Protein AF-A0A815RAM0-F1 (afdb_monomer_lite)

Radius of gyration: 23.53 Å; chains: 1; bounding box: 47×31×74 Å

Organism: NCBI:txid392033

Foldseek 3Di:
DDPPPPDCVVVVVVLVVCCVVCCPPLHPLLDLCVLVVVLVVVCVPPNVCVSQPPPNRSSVCSVVVNVVVVVVVVVVVVVVVVVVVVVVVVVVVVVVVVVVVVVD

Structure (mmCIF, N/CA/C/O backbone):
data_AF-A0A815RAM0-F1
#
_entry.id   AF-A0A815RAM0-F1
#
loop_
_atom_site.group_PDB
_atom_site.id
_atom_site.type_symbol
_atom_site.label_atom_id
_atom_site.label_alt_id
_atom_site.label_comp_id
_atom_site.label_asym_id
_atom_site.label_entity_id
_atom_site.label_seq_id
_atom_site.pdbx_PDB_ins_code
_atom_site.Cartn_x
_atom_site.Cartn_y
_atom_site.Cartn_z
_atom_site.occupancy
_atom_site.B_iso_or_equiv
_atom_site.auth_seq_id
_atom_site.auth_comp_id
_atom_site.auth_asym_id
_atom_site.auth_atom_id
_atom_site.pdbx_PDB_model_num
ATOM 1 N N . MET A 1 1 ? 22.405 -15.555 -10.185 1.00 40.19 1 MET A N 1
ATOM 2 C CA . MET A 1 1 ? 21.920 -15.546 -8.786 1.00 40.19 1 MET A CA 1
ATOM 3 C C . MET A 1 1 ? 21.879 -14.101 -8.309 1.00 40.19 1 MET A C 1
ATOM 5 O O . MET A 1 1 ? 22.908 -13.554 -7.952 1.00 40.19 1 MET A O 1
ATOM 9 N N . MET A 1 2 ? 20.722 -13.446 -8.425 1.00 38.09 2 MET A N 1
ATOM 10 C CA . MET A 1 2 ? 20.535 -12.031 -8.079 1.00 38.09 2 MET A CA 1
ATOM 11 C C . MET A 1 2 ? 20.135 -11.948 -6.601 1.00 38.09 2 MET A C 1
ATOM 13 O O . MET A 1 2 ? 19.017 -12.332 -6.256 1.00 38.09 2 MET A O 1
ATOM 17 N N . SER A 1 3 ? 21.029 -11.495 -5.719 1.00 52.66 3 SER A N 1
ATOM 18 C CA . SER A 1 3 ? 20.679 -11.254 -4.317 1.00 52.66 3 SER A CA 1
ATOM 19 C C . SER A 1 3 ? 19.748 -10.043 -4.247 1.00 52.66 3 SER A C 1
ATOM 21 O O . SER A 1 3 ? 20.193 -8.896 -4.262 1.00 52.66 3 SER A O 1
ATOM 23 N N . LYS A 1 4 ? 18.437 -10.287 -4.203 1.00 55.09 4 LYS A N 1
ATOM 24 C CA . LYS A 1 4 ? 17.452 -9.269 -3.834 1.00 55.09 4 LYS A CA 1
ATOM 25 C C . LYS A 1 4 ? 17.644 -8.947 -2.353 1.00 55.09 4 LYS A C 1
ATOM 27 O O . LYS A 1 4 ? 16.960 -9.498 -1.500 1.00 55.09 4 LYS A O 1
ATOM 32 N N . VAL A 1 5 ? 18.609 -8.085 -2.048 1.00 58.62 5 VAL A N 1
ATOM 33 C CA . VAL A 1 5 ? 18.650 -7.405 -0.757 1.00 58.62 5 VAL A CA 1
ATOM 34 C C . VAL A 1 5 ? 17.575 -6.334 -0.836 1.00 58.62 5 VAL A C 1
ATOM 36 O O . VAL A 1 5 ? 17.738 -5.287 -1.462 1.00 58.62 5 VAL A O 1
ATOM 39 N N . THR A 1 6 ? 16.414 -6.666 -0.290 1.00 57.50 6 THR A N 1
ATOM 40 C CA . THR A 1 6 ? 15.302 -5.746 -0.093 1.00 57.50 6 THR A CA 1
ATOM 41 C C . THR A 1 6 ? 15.771 -4.688 0.897 1.00 57.50 6 THR A C 1
ATOM 43 O O . THR A 1 6 ? 15.747 -4.890 2.108 1.00 57.50 6 THR A O 1
ATOM 46 N N . ASN A 1 7 ? 16.266 -3.563 0.391 1.00 66.88 7 ASN A N 1
ATOM 47 C CA . ASN A 1 7 ? 16.565 -2.426 1.243 1.00 66.88 7 ASN A CA 1
ATOM 48 C C . ASN A 1 7 ? 15.223 -1.848 1.700 1.00 66.88 7 ASN A C 1
ATOM 50 O O . ASN A 1 7 ? 14.477 -1.298 0.894 1.00 66.88 7 ASN A O 1
ATOM 54 N N . SER A 1 8 ? 14.900 -1.985 2.986 1.00 69.62 8 SER A N 1
ATOM 55 C CA . SER A 1 8 ? 13.707 -1.368 3.591 1.00 69.62 8 SER A CA 1
ATOM 56 C C . SER A 1 8 ? 13.808 0.161 3.653 1.00 69.62 8 SER A C 1
ATOM 58 O O . SER A 1 8 ? 12.818 0.842 3.894 1.00 69.62 8 SER A O 1
ATOM 60 N N . PHE A 1 9 ? 15.000 0.712 3.415 1.00 80.25 9 PHE A N 1
ATOM 61 C CA . PHE A 1 9 ? 15.280 2.143 3.461 1.00 80.25 9 PHE A CA 1
ATOM 62 C C . PHE A 1 9 ? 14.359 3.004 2.570 1.00 80.25 9 PHE A C 1
ATOM 64 O O . PHE A 1 9 ? 13.752 3.926 3.106 1.00 80.25 9 PHE A O 1
ATOM 71 N N . PRO A 1 10 ? 14.166 2.721 1.262 1.00 84.19 10 PRO A N 1
ATOM 72 C CA . PRO A 1 10 ? 13.249 3.484 0.408 1.00 84.19 10 PRO A CA 1
ATOM 73 C C . PRO A 1 10 ? 11.772 3.408 0.816 1.00 84.19 10 PRO A C 1
ATOM 75 O O . PRO A 1 10 ? 10.999 4.276 0.425 1.00 84.19 10 PRO A O 1
ATOM 78 N N . PHE A 1 11 ? 11.352 2.414 1.602 1.00 82.50 11 PHE A N 1
ATOM 79 C CA . PHE A 1 11 ? 9.943 2.267 1.972 1.00 82.50 11 PHE A CA 1
ATOM 80 C C . PHE A 1 11 ? 9.452 3.421 2.860 1.00 82.50 11 PHE A C 1
ATOM 82 O O . PHE A 1 11 ? 8.390 3.989 2.615 1.00 82.50 11 PHE A O 1
ATOM 89 N N . ALA A 1 12 ? 10.248 3.806 3.861 1.00 84.44 12 ALA A N 1
ATOM 90 C CA . ALA A 1 12 ? 9.895 4.852 4.818 1.00 84.44 12 ALA A CA 1
ATOM 91 C C . ALA A 1 12 ? 9.625 6.236 4.181 1.00 84.44 12 ALA A C 1
ATOM 93 O O . ALA A 1 12 ? 8.557 6.793 4.447 1.00 84.44 12 ALA A O 1
ATOM 94 N N . PRO A 1 13 ? 10.502 6.801 3.323 1.00 88.44 13 PRO A N 1
ATOM 95 C CA . PRO A 1 13 ? 10.236 8.090 2.691 1.00 88.44 13 PRO A CA 1
ATOM 96 C C . PRO A 1 13 ? 9.046 8.035 1.729 1.00 88.44 13 PRO A C 1
ATOM 98 O O . PRO A 1 13 ? 8.283 8.991 1.683 1.00 88.44 13 PRO A O 1
ATOM 101 N N . ILE A 1 14 ? 8.820 6.917 1.025 1.00 87.19 14 ILE A N 1
ATOM 102 C CA . ILE A 1 14 ? 7.651 6.758 0.143 1.00 87.19 14 ILE A CA 1
ATOM 103 C C . ILE A 1 14 ? 6.354 6.848 0.952 1.00 87.19 14 ILE A C 1
ATOM 105 O O . ILE A 1 14 ? 5.462 7.627 0.618 1.00 87.19 14 ILE A O 1
ATOM 109 N N . VAL A 1 15 ? 6.261 6.090 2.048 1.00 85.75 15 VAL A N 1
ATOM 110 C CA . VAL A 1 15 ? 5.084 6.120 2.926 1.00 85.75 15 VAL A CA 1
ATOM 111 C C . VAL A 1 15 ? 4.902 7.506 3.547 1.00 85.75 15 VAL A C 1
ATOM 113 O O . VAL A 1 15 ? 3.775 8.000 3.612 1.00 85.75 15 VAL A O 1
ATOM 116 N N . MET A 1 16 ? 5.992 8.163 3.954 1.00 85.88 16 MET A N 1
ATOM 117 C CA . MET A 1 16 ? 5.952 9.512 4.518 1.00 85.88 16 MET A CA 1
ATOM 118 C C . MET A 1 16 ? 5.447 10.541 3.501 1.00 85.88 16 MET A C 1
ATOM 120 O O . MET A 1 16 ? 4.563 11.324 3.828 1.00 85.88 16 MET A O 1
ATOM 124 N N . SER A 1 17 ? 5.934 10.514 2.260 1.00 86.25 17 SER A N 1
ATOM 125 C CA . SER A 1 17 ? 5.493 11.432 1.204 1.00 86.25 17 SER A CA 1
ATOM 126 C C . SER A 1 17 ? 4.014 11.261 0.862 1.00 86.25 17 SER A C 1
ATOM 128 O O . SER A 1 17 ? 3.296 12.254 0.758 1.00 86.25 17 SER A O 1
ATOM 130 N N . ILE A 1 18 ? 3.535 10.017 0.745 1.00 84.06 18 ILE A N 1
ATOM 131 C CA . ILE A 1 18 ? 2.109 9.729 0.511 1.00 84.06 18 ILE A CA 1
ATOM 132 C C . ILE A 1 18 ? 1.272 10.251 1.683 1.00 84.06 18 ILE A C 1
ATOM 134 O O . ILE A 1 18 ? 0.238 10.886 1.484 1.00 84.06 18 ILE A O 1
ATOM 138 N N . THR A 1 19 ? 1.748 10.030 2.909 1.00 84.00 19 THR A N 1
ATOM 139 C CA . THR A 1 19 ? 1.056 10.472 4.121 1.00 84.00 19 THR A CA 1
ATOM 140 C C . THR A 1 19 ? 0.960 11.986 4.201 1.00 84.00 19 THR A C 1
ATOM 142 O O . THR A 1 19 ? -0.127 12.519 4.392 1.00 84.00 19 THR A O 1
ATOM 145 N N . SER A 1 20 ? 2.060 12.699 3.978 1.00 83.06 20 SER A N 1
ATOM 146 C CA . SER A 1 20 ? 2.077 14.160 4.025 1.00 83.06 20 SER A CA 1
ATOM 147 C C . SER A 1 20 ? 1.216 14.804 2.935 1.00 83.06 20 SER A C 1
ATOM 149 O O . SER A 1 20 ? 0.651 15.868 3.166 1.00 83.06 20 SER A O 1
ATOM 151 N N . ALA A 1 21 ? 1.080 14.166 1.768 1.00 83.00 21 ALA A N 1
ATOM 152 C CA . ALA A 1 21 ? 0.275 14.691 0.666 1.00 83.00 21 ALA A CA 1
ATOM 153 C C . ALA A 1 21 ? -1.234 14.434 0.835 1.00 83.00 21 ALA A C 1
ATOM 155 O O . ALA A 1 21 ? -2.047 15.275 0.458 1.00 83.00 21 ALA A O 1
ATOM 156 N N . PHE A 1 22 ? -1.620 13.284 1.399 1.00 79.12 22 PHE A N 1
ATOM 157 C CA . PHE A 1 22 ? -3.017 12.828 1.407 1.00 79.12 22 PHE A CA 1
ATOM 158 C C . PHE A 1 22 ? -3.647 12.696 2.803 1.00 79.12 22 PHE A C 1
ATOM 160 O O . PHE A 1 22 ? -4.818 12.326 2.899 1.00 79.12 22 PHE A O 1
ATOM 167 N N . SER A 1 23 ? -2.926 13.038 3.878 1.00 75.62 23 SER A N 1
ATOM 168 C CA . SER A 1 23 ? -3.382 12.861 5.268 1.00 75.62 23 SER A CA 1
ATOM 169 C C . SER A 1 23 ? -4.750 13.476 5.569 1.00 75.62 23 SER A C 1
ATOM 171 O O . SER A 1 23 ? -5.562 12.842 6.232 1.00 75.62 23 SER A O 1
ATOM 173 N N . ILE A 1 24 ? -5.022 14.685 5.070 1.00 74.56 24 ILE A N 1
ATOM 174 C CA . ILE A 1 24 ? -6.249 15.439 5.388 1.00 74.56 24 ILE A CA 1
ATOM 175 C C . ILE A 1 24 ? -7.492 14.981 4.616 1.00 74.56 24 ILE A C 1
ATOM 177 O O . ILE A 1 24 ? -8.597 15.346 4.995 1.00 74.56 24 ILE A O 1
ATOM 181 N N . ASN A 1 25 ? -7.332 14.211 3.536 1.00 71.25 25 ASN A N 1
ATOM 182 C CA . ASN A 1 25 ? -8.445 13.908 2.632 1.00 71.25 25 ASN A CA 1
ATOM 183 C C . ASN A 1 25 ? -9.172 12.611 2.986 1.00 71.25 25 ASN A C 1
ATOM 185 O O . ASN A 1 25 ? -10.392 12.550 2.898 1.00 71.25 25 ASN A O 1
ATOM 189 N N . ALA A 1 26 ? -8.434 11.565 3.352 1.00 63.25 26 ALA A N 1
ATOM 190 C CA . ALA A 1 26 ? -9.031 10.253 3.606 1.00 63.25 26 ALA A CA 1
ATOM 191 C C . ALA A 1 26 ? -8.429 9.533 4.815 1.00 63.25 26 ALA A C 1
ATOM 193 O O . ALA A 1 26 ? -8.841 8.409 5.112 1.00 63.25 26 ALA A O 1
ATOM 194 N N . GLU A 1 27 ? -7.464 10.171 5.491 1.00 62.22 27 GLU A N 1
ATOM 195 C CA . GLU A 1 27 ? -6.495 9.519 6.369 1.00 62.22 27 GLU A CA 1
ATOM 196 C C . GLU A 1 27 ? -5.740 8.399 5.618 1.00 62.22 27 GLU A C 1
ATOM 198 O O . GLU A 1 27 ? -6.194 7.832 4.626 1.00 62.22 27 GLU A O 1
ATOM 203 N N . VAL A 1 28 ? -4.511 8.081 6.015 1.00 62.75 28 VAL A N 1
ATOM 204 C CA . VAL A 1 28 ? -3.676 7.127 5.261 1.00 62.75 28 VAL A CA 1
ATOM 205 C C . VAL A 1 28 ? -4.153 5.688 5.480 1.00 62.75 28 VAL A C 1
ATOM 207 O O . VAL A 1 28 ? -3.619 4.925 6.294 1.00 62.75 28 VAL A O 1
ATOM 210 N N . ALA A 1 29 ? -5.180 5.305 4.728 1.00 63.12 29 ALA A N 1
ATOM 211 C CA . ALA A 1 29 ? -5.781 3.981 4.695 1.00 63.12 29 ALA A CA 1
ATOM 212 C C . ALA A 1 29 ? -5.032 3.062 3.716 1.00 63.12 29 ALA A C 1
ATOM 214 O O . ALA A 1 29 ? -5.604 2.491 2.792 1.00 63.12 29 ALA A O 1
ATOM 215 N N . ILE A 1 30 ? -3.717 2.924 3.912 1.00 67.00 30 ILE A N 1
ATOM 216 C CA . ILE A 1 30 ? -2.878 2.016 3.107 1.00 67.00 30 ILE A CA 1
ATOM 217 C C . ILE A 1 30 ? -3.172 0.547 3.449 1.00 67.00 30 ILE A C 1
ATOM 219 O O . ILE A 1 30 ? -2.975 -0.337 2.622 1.00 67.00 30 ILE A O 1
ATOM 223 N N . ASN A 1 31 ? -3.635 0.270 4.670 1.00 72.12 31 ASN A N 1
ATOM 224 C CA . ASN A 1 31 ? -3.834 -1.089 5.154 1.00 72.12 31 ASN A CA 1
ATOM 225 C C . ASN A 1 31 ? -5.153 -1.219 5.925 1.00 72.12 31 ASN A C 1
ATOM 227 O O . ASN A 1 31 ? -5.358 -0.555 6.945 1.00 72.12 31 ASN A O 1
ATOM 231 N N . SER A 1 32 ? -6.007 -2.137 5.476 1.00 59.38 32 SER A N 1
ATOM 232 C CA . SER A 1 32 ? -7.262 -2.488 6.143 1.00 59.38 32 SER A CA 1
ATOM 233 C C . SER A 1 32 ? -7.028 -2.999 7.578 1.00 59.38 32 SER A C 1
ATOM 235 O O . SER A 1 32 ? -7.703 -2.555 8.506 1.00 59.38 32 SER A O 1
ATOM 237 N N . ALA A 1 33 ? -5.992 -3.819 7.811 1.00 66.31 33 ALA A N 1
ATOM 238 C CA . ALA A 1 33 ? -5.683 -4.375 9.135 1.00 66.31 33 ALA A CA 1
ATOM 239 C C . ALA A 1 33 ? -5.201 -3.316 10.144 1.00 66.31 33 ALA A C 1
ATOM 241 O O . ALA A 1 33 ? -5.501 -3.421 11.334 1.00 66.31 33 ALA A O 1
ATOM 242 N N . ARG A 1 34 ? -4.516 -2.259 9.672 1.00 73.44 34 ARG A N 1
ATOM 243 C CA . ARG A 1 34 ? -4.064 -1.132 10.515 1.00 73.44 34 ARG A CA 1
ATOM 244 C C . ARG A 1 34 ? -5.243 -0.404 11.162 1.00 73.44 34 ARG A C 1
ATOM 246 O O . ARG A 1 34 ? -5.102 0.110 12.264 1.00 73.44 34 ARG A O 1
ATOM 253 N N . ASN A 1 35 ? -6.384 -0.360 10.477 1.00 71.06 35 ASN A N 1
ATOM 254 C CA . ASN A 1 35 ? -7.542 0.422 10.897 1.00 71.06 35 ASN A CA 1
ATOM 255 C C . ASN A 1 35 ? -8.641 -0.437 11.539 1.00 71.06 35 ASN A C 1
ATOM 257 O O . ASN A 1 35 ? -9.353 0.046 12.417 1.00 71.06 35 ASN A O 1
ATOM 261 N N . LEU A 1 36 ? -8.755 -1.713 11.154 1.00 71.44 36 LEU A N 1
ATOM 262 C CA . LEU A 1 36 ? -9.708 -2.654 11.749 1.00 71.44 36 LEU A CA 1
ATOM 263 C C . LEU A 1 36 ? -9.321 -3.086 13.165 1.00 71.44 36 LEU A C 1
ATOM 265 O O . LEU A 1 36 ? -10.197 -3.167 14.018 1.00 71.44 36 LEU A O 1
ATOM 269 N N . GLY A 1 37 ? -8.034 -3.330 13.439 1.00 74.94 37 GLY A N 1
ATOM 270 C CA . GLY A 1 37 ? -7.576 -3.783 14.759 1.00 74.94 37 GLY A CA 1
ATOM 271 C C . GLY A 1 37 ? -7.916 -2.798 15.888 1.00 74.94 37 GLY A C 1
ATOM 272 O O . GLY A 1 37 ? -8.617 -3.177 16.827 1.00 74.94 37 GLY A O 1
ATOM 273 N N . PRO A 1 38 ? -7.502 -1.519 15.786 1.00 75.88 38 PRO A N 1
ATOM 274 C CA . PRO A 1 38 ? -7.839 -0.502 16.780 1.00 75.88 38 PRO A CA 1
ATOM 275 C C . PRO A 1 38 ? -9.345 -0.239 16.904 1.00 75.88 38 PRO A C 1
ATOM 277 O O . PRO A 1 38 ? -9.819 -0.016 18.013 1.00 75.88 38 PRO A O 1
ATOM 280 N N . ARG A 1 39 ? -10.116 -0.307 15.806 1.00 76.00 39 ARG A N 1
ATOM 281 C CA . ARG A 1 39 ? -11.585 -0.166 15.855 1.00 76.00 39 ARG A CA 1
ATOM 282 C C . ARG A 1 39 ? -12.251 -1.345 16.554 1.00 76.00 39 ARG A C 1
ATOM 284 O O . ARG A 1 39 ? -13.140 -1.136 17.367 1.00 76.00 39 ARG A O 1
ATOM 291 N N . LEU A 1 40 ? -11.806 -2.572 16.295 1.00 78.38 40 LEU A N 1
ATOM 292 C CA . LEU A 1 40 ? -12.349 -3.744 16.975 1.00 78.38 40 LEU A CA 1
ATOM 293 C C . LEU A 1 40 ? -12.050 -3.688 18.479 1.00 78.38 40 LEU A C 1
ATOM 295 O O . LEU A 1 40 ? -12.937 -3.938 19.285 1.00 78.38 40 LEU A O 1
ATOM 299 N N . PHE A 1 41 ? -10.836 -3.277 18.859 1.00 81.50 41 PHE A N 1
ATOM 300 C CA . PHE A 1 41 ? -10.473 -3.053 20.260 1.00 81.50 41 PHE A CA 1
ATOM 301 C C . PHE A 1 41 ? -11.297 -1.933 20.911 1.00 81.50 41 PHE A C 1
ATOM 303 O O . PHE A 1 41 ? -11.803 -2.106 22.016 1.00 81.50 41 PHE A O 1
ATOM 310 N N . ALA A 1 42 ? -11.498 -0.809 20.219 1.00 81.19 42 ALA A N 1
ATOM 311 C CA . ALA A 1 42 ? -12.333 0.282 20.715 1.00 81.19 42 ALA A CA 1
ATOM 312 C C . ALA A 1 42 ? -13.802 -0.141 20.888 1.00 81.19 42 ALA A C 1
ATOM 314 O O . ALA A 1 42 ? -14.444 0.282 21.846 1.00 81.19 42 ALA A O 1
ATOM 315 N N . ALA A 1 43 ? -14.321 -1.009 20.014 1.00 82.12 43 ALA A N 1
ATOM 316 C CA . ALA A 1 43 ? -15.682 -1.531 20.118 1.00 82.12 43 ALA A CA 1
ATOM 317 C C . ALA A 1 43 ? -15.887 -2.428 21.351 1.00 82.12 43 ALA A C 1
ATOM 319 O O . ALA A 1 43 ? -17.004 -2.512 21.851 1.00 82.12 43 ALA A O 1
ATOM 320 N N . PHE A 1 44 ? -14.825 -3.057 21.873 1.00 80.62 44 PHE A N 1
ATOM 321 C CA . PHE A 1 44 ? -14.879 -3.798 23.140 1.00 80.62 44 PHE A CA 1
ATOM 322 C C . PHE A 1 44 ? -14.917 -2.894 24.380 1.00 80.62 44 PHE A C 1
ATOM 324 O O . PHE A 1 44 ? -15.387 -3.336 25.424 1.00 80.62 44 PHE A O 1
ATOM 331 N N . ILE A 1 45 ? -14.396 -1.665 24.291 1.00 83.56 45 ILE A N 1
ATOM 332 C CA . ILE A 1 45 ? -14.253 -0.758 25.442 1.00 83.56 45 ILE A CA 1
ATOM 333 C C . ILE A 1 45 ? -15.402 0.244 25.528 1.00 83.56 45 ILE A C 1
ATOM 335 O O . ILE A 1 45 ? -15.877 0.524 26.626 1.00 83.56 45 ILE A O 1
ATOM 339 N N . TYR A 1 46 ? -15.806 0.817 24.394 1.00 75.56 46 TYR A N 1
ATOM 340 C CA . TYR A 1 46 ? -16.735 1.946 24.366 1.00 75.56 46 TYR A CA 1
ATOM 341 C C . TYR A 1 46 ? -18.159 1.495 24.049 1.00 75.56 46 TYR A C 1
ATOM 343 O O . TYR A 1 46 ? -18.9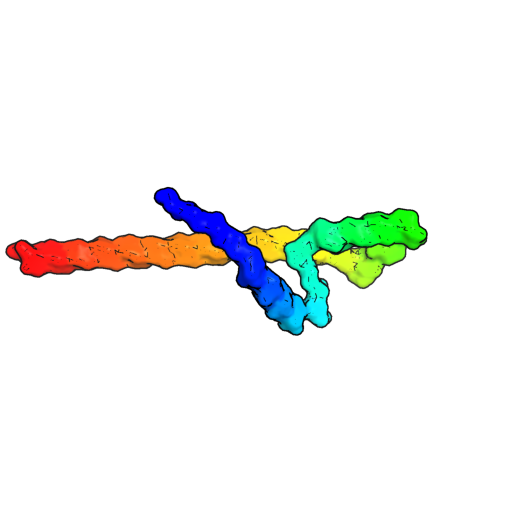99 1.530 24.936 1.00 75.56 46 TYR A O 1
ATOM 351 N N . ASP A 1 47 ? -18.419 1.059 22.817 1.00 77.62 47 ASP A N 1
ATOM 352 C CA . ASP A 1 47 ? -19.605 0.307 22.389 1.00 77.62 47 ASP A CA 1
ATOM 353 C C . ASP A 1 47 ? -19.475 0.023 20.880 1.00 77.62 47 ASP A C 1
ATOM 355 O O . ASP A 1 47 ? -18.791 0.750 20.151 1.00 77.62 47 ASP A O 1
ATOM 359 N N . TRP A 1 48 ? -20.161 -0.999 20.371 1.00 73.12 48 TRP A N 1
ATOM 360 C CA . TRP A 1 48 ? -20.139 -1.324 18.942 1.00 73.12 48 TRP A CA 1
ATOM 361 C C . TRP A 1 48 ? -20.790 -0.225 18.087 1.00 73.12 48 TRP A C 1
ATOM 363 O O . TRP A 1 48 ? -20.288 0.116 17.013 1.00 73.12 48 TRP A O 1
ATOM 373 N N . ASN A 1 49 ? -21.897 0.364 18.552 1.00 72.25 49 ASN A N 1
ATOM 374 C CA . ASN A 1 49 ? -22.609 1.385 17.778 1.00 72.25 49 ASN A CA 1
ATOM 375 C C . ASN A 1 49 ? -21.797 2.670 17.628 1.00 72.25 49 ASN A C 1
ATOM 377 O O . ASN A 1 49 ? -21.736 3.216 16.529 1.00 72.25 49 ASN A O 1
ATOM 381 N N . GLU A 1 50 ? -21.145 3.115 18.699 1.00 74.44 50 GLU A N 1
ATOM 382 C CA . GLU A 1 50 ? -20.306 4.317 18.707 1.00 74.44 50 GLU A CA 1
ATOM 383 C C . GLU A 1 50 ? -19.120 4.175 17.743 1.00 74.44 50 GLU A C 1
ATOM 385 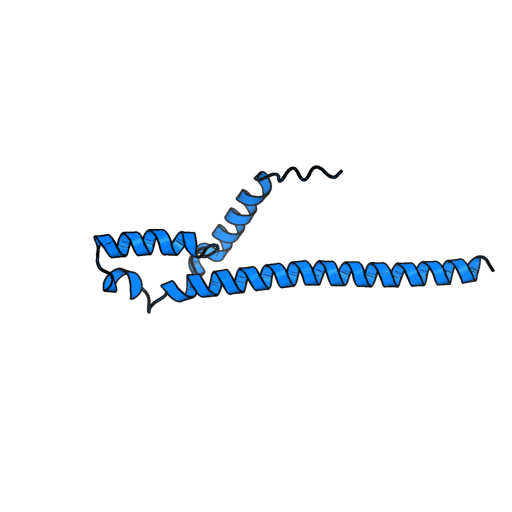O O . GLU A 1 50 ? -18.811 5.089 16.990 1.00 74.44 50 GLU A O 1
ATOM 390 N N . VAL A 1 51 ? -18.481 3.006 17.674 1.00 72.62 51 VAL A N 1
ATOM 391 C CA . VAL A 1 51 ? -17.243 2.845 16.892 1.00 72.62 51 VAL A CA 1
ATOM 392 C C . VAL A 1 51 ? -17.490 2.602 15.400 1.00 72.62 51 VAL A C 1
ATOM 394 O O . VAL A 1 51 ? -16.710 3.057 14.555 1.00 72.62 51 VAL A O 1
ATOM 397 N N . PHE A 1 52 ? -18.572 1.901 15.049 1.00 71.19 52 PHE A N 1
ATOM 398 C CA . PHE A 1 52 ? -18.870 1.558 13.654 1.00 71.19 52 PHE A CA 1
ATOM 399 C C . PHE A 1 52 ? -19.808 2.544 12.951 1.00 71.19 52 PHE A C 1
ATOM 401 O O . PHE A 1 52 ? -19.795 2.578 11.722 1.00 71.19 52 PHE A O 1
ATOM 408 N N . ARG A 1 53 ? -20.582 3.369 13.675 1.00 71.38 53 ARG A N 1
ATOM 409 C CA . ARG A 1 53 ? -21.427 4.417 13.060 1.00 71.38 53 ARG A CA 1
ATOM 410 C C . ARG A 1 53 ? -20.737 5.766 12.881 1.00 71.38 53 ARG A C 1
ATOM 412 O O . ARG A 1 53 ? -21.293 6.623 12.196 1.00 71.38 53 ARG A O 1
ATOM 419 N N . VAL A 1 54 ? -19.546 5.962 13.446 1.00 69.81 54 VAL A N 1
ATOM 420 C CA . VAL A 1 54 ? -18.767 7.198 13.265 1.00 69.81 54 VAL A CA 1
ATOM 421 C C . VAL A 1 54 ? -18.567 7.505 11.773 1.00 69.81 54 VAL A C 1
ATOM 423 O O . VAL A 1 54 ? -18.127 6.646 11.004 1.00 69.81 54 VAL A O 1
ATOM 426 N N . HIS A 1 55 ? -18.905 8.742 11.388 1.00 68.38 55 HIS A N 1
ATOM 427 C CA . HIS A 1 55 ? -18.846 9.276 10.019 1.00 68.38 55 HIS A CA 1
ATOM 428 C C . HIS A 1 55 ? -19.584 8.418 8.973 1.00 68.38 55 HIS A C 1
ATOM 430 O O . HIS A 1 55 ? -18.998 8.025 7.971 1.00 68.38 55 HIS A O 1
ATOM 436 N N . GLU A 1 56 ? -20.861 8.101 9.212 1.00 73.69 56 GLU A N 1
ATOM 437 C CA . GLU A 1 56 ? -21.710 7.361 8.257 1.00 73.69 56 GLU A CA 1
ATOM 438 C C . GLU A 1 56 ? -21.107 6.019 7.816 1.00 73.69 56 GLU A C 1
ATOM 440 O O . GLU A 1 56 ? -21.040 5.687 6.634 1.00 73.69 56 GLU A O 1
ATOM 445 N N . TYR A 1 57 ? -20.659 5.219 8.785 1.00 71.88 57 TYR A N 1
ATOM 446 C CA . TYR A 1 57 ? -20.048 3.916 8.522 1.00 71.88 57 TYR A CA 1
ATOM 447 C C . TYR A 1 57 ? -18.723 3.984 7.738 1.00 71.88 57 TYR A C 1
ATOM 449 O O . TYR A 1 57 ? -18.372 3.037 7.043 1.00 71.88 57 TYR A O 1
ATOM 457 N N . TYR A 1 58 ? -17.912 5.033 7.905 1.00 73.06 58 TYR A 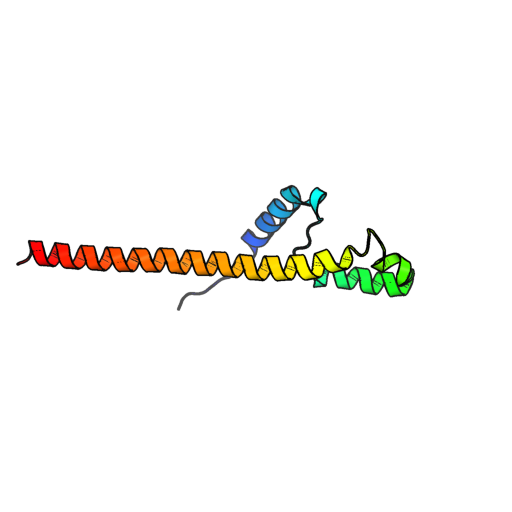N 1
ATOM 458 C CA . TYR A 1 58 ? -16.627 5.211 7.200 1.00 73.06 58 TYR A CA 1
ATOM 459 C C . TYR A 1 58 ? -15.656 4.009 7.272 1.00 73.06 58 TYR A C 1
ATOM 461 O O . TYR A 1 58 ? -14.753 3.876 6.447 1.00 73.06 58 TYR A O 1
ATOM 469 N N . PHE A 1 59 ? -15.845 3.084 8.222 1.00 75.00 59 PHE A N 1
ATOM 470 C CA . PHE A 1 59 ? -15.051 1.860 8.354 1.00 75.00 59 PHE A CA 1
ATOM 471 C C . PHE A 1 59 ? -14.973 1.030 7.057 1.00 75.00 59 PHE A C 1
ATOM 473 O O . PHE A 1 59 ? -13.923 0.447 6.784 1.00 75.00 59 PHE A O 1
ATOM 480 N N . TRP A 1 60 ? -16.042 0.975 6.251 1.00 76.44 60 TRP A N 1
ATOM 481 C CA . TRP A 1 60 ? -16.060 0.152 5.036 1.00 76.44 60 TRP A CA 1
ATOM 482 C C . TRP A 1 60 ? -15.205 0.757 3.916 1.00 76.44 60 TRP A C 1
ATOM 484 O O . TRP A 1 60 ? -14.587 0.013 3.150 1.00 76.44 60 TRP A O 1
ATOM 494 N N . VAL A 1 61 ? -15.102 2.092 3.861 1.00 80.94 61 VAL A N 1
ATOM 495 C CA . VAL A 1 61 ? -14.300 2.823 2.866 1.00 80.94 61 VAL A CA 1
ATOM 496 C C . VAL A 1 61 ? -12.829 2.434 2.983 1.00 80.94 61 VAL A C 1
ATOM 498 O O . VAL A 1 61 ? -12.171 2.205 1.973 1.00 80.94 61 VAL A O 1
ATOM 501 N N . LEU A 1 62 ? -12.318 2.258 4.205 1.00 76.19 62 LEU A N 1
ATOM 502 C CA . LEU A 1 62 ? -10.935 1.828 4.424 1.00 76.19 62 LEU A CA 1
ATOM 503 C C . LEU A 1 62 ? -10.691 0.370 4.019 1.00 76.19 62 LEU A C 1
ATOM 505 O O . LEU A 1 62 ? -9.583 0.025 3.623 1.00 76.19 62 LEU A O 1
ATOM 509 N N . ILE A 1 63 ? -11.699 -0.498 4.112 1.00 79.50 63 ILE A N 1
ATOM 510 C CA . ILE A 1 63 ? -11.567 -1.902 3.702 1.00 79.50 63 ILE A CA 1
ATOM 511 C C . ILE A 1 63 ? -11.539 -1.984 2.177 1.00 79.50 63 ILE A C 1
ATOM 513 O O . ILE A 1 63 ? -10.587 -2.505 1.596 1.00 79.50 63 ILE A O 1
ATOM 517 N N . ILE A 1 64 ? -12.567 -1.436 1.527 1.00 83.62 64 ILE A N 1
ATOM 518 C CA . ILE A 1 64 ? -12.718 -1.524 0.073 1.00 83.62 64 ILE A CA 1
ATOM 519 C C . ILE A 1 64 ? -11.656 -0.670 -0.626 1.00 83.62 64 ILE A C 1
ATOM 521 O O . ILE A 1 64 ? -11.035 -1.132 -1.582 1.00 83.62 64 ILE A O 1
ATOM 525 N N . GLY A 1 65 ? -11.381 0.532 -0.117 1.00 82.31 65 GLY A N 1
ATOM 526 C CA . GLY A 1 65 ? -10.388 1.449 -0.673 1.00 82.31 65 GLY A CA 1
ATOM 527 C C . GLY A 1 65 ? -8.980 0.855 -0.706 1.00 82.31 65 GLY A C 1
ATOM 528 O O . GLY A 1 65 ? -8.326 0.914 -1.747 1.00 82.31 65 GLY A O 1
ATOM 529 N N . SER A 1 66 ? -8.525 0.209 0.378 1.00 82.19 66 SER A N 1
ATOM 530 C CA . SER A 1 66 ? -7.211 -0.454 0.390 1.00 82.19 66 SER A CA 1
ATOM 531 C C . SER A 1 66 ? -7.140 -1.638 -0.583 1.00 82.19 66 SER A C 1
ATOM 533 O O . SER A 1 66 ? -6.125 -1.807 -1.256 1.00 82.19 66 SER A O 1
ATOM 535 N N . ILE A 1 67 ? -8.196 -2.456 -0.684 1.00 85.69 67 ILE A N 1
ATOM 536 C CA . ILE A 1 67 ? -8.219 -3.630 -1.577 1.00 85.69 67 ILE A CA 1
ATOM 537 C C . ILE A 1 67 ? -8.185 -3.190 -3.041 1.00 85.69 67 ILE A C 1
ATOM 539 O O . ILE A 1 67 ? -7.351 -3.661 -3.815 1.00 85.69 67 ILE A O 1
ATOM 543 N N . VAL A 1 68 ? -9.061 -2.2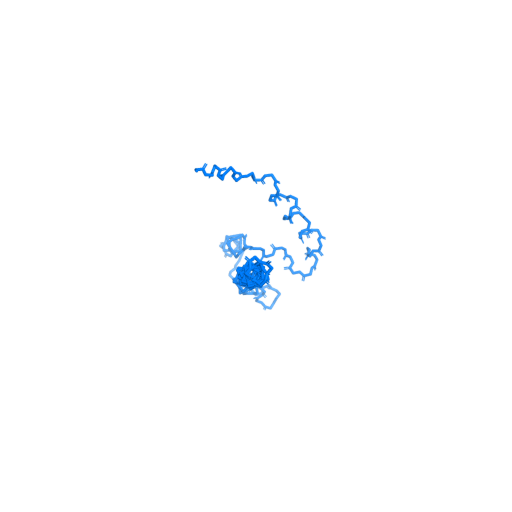56 -3.415 1.00 88.44 68 VAL A N 1
ATOM 544 C CA . VAL A 1 68 ? -9.131 -1.730 -4.782 1.00 88.44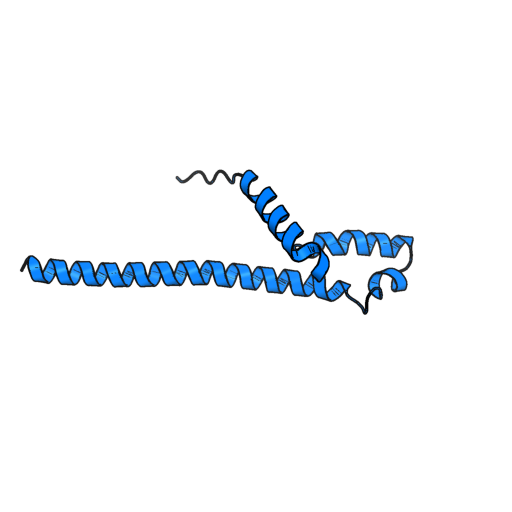 68 VAL A CA 1
ATOM 545 C C . VAL A 1 68 ? -7.827 -1.021 -5.143 1.00 88.44 68 VAL A C 1
ATOM 547 O O . VAL A 1 68 ? -7.273 -1.275 -6.211 1.00 88.44 68 VAL A O 1
ATOM 550 N N . GLY A 1 69 ? -7.280 -0.204 -4.237 1.00 85.38 69 GLY A N 1
ATOM 551 C CA . GLY A 1 69 ? -5.998 0.470 -4.437 1.00 85.38 69 GLY A CA 1
ATOM 552 C C . GLY A 1 69 ? -4.833 -0.502 -4.653 1.00 85.38 69 GLY A C 1
ATOM 553 O O . GLY A 1 69 ? -4.025 -0.295 -5.558 1.00 85.38 69 GLY A O 1
ATOM 554 N N . ALA A 1 70 ? -4.771 -1.595 -3.884 1.00 86.00 70 ALA A N 1
ATOM 555 C CA . ALA A 1 70 ? -3.741 -2.621 -4.043 1.00 86.00 70 ALA A CA 1
ATOM 556 C C . ALA A 1 70 ? -3.845 -3.341 -5.397 1.00 86.00 70 ALA A C 1
ATOM 558 O O . ALA A 1 70 ? -2.838 -3.501 -6.089 1.00 86.00 70 ALA A O 1
ATOM 559 N N . ILE A 1 71 ? -5.058 -3.734 -5.799 1.00 92.00 71 ILE A N 1
ATOM 560 C CA . ILE A 1 71 ? -5.300 -4.405 -7.084 1.00 92.00 71 ILE A CA 1
ATOM 561 C C . ILE A 1 71 ? -4.914 -3.486 -8.242 1.00 92.00 71 ILE A C 1
ATOM 563 O O . ILE A 1 71 ? -4.151 -3.900 -9.115 1.00 92.00 71 ILE A O 1
ATOM 567 N N . LEU A 1 72 ? -5.387 -2.236 -8.227 1.00 92.56 72 LEU A N 1
ATOM 568 C CA . LEU A 1 72 ? -5.071 -1.250 -9.260 1.00 92.56 72 LEU A CA 1
ATOM 569 C C . LEU A 1 72 ? -3.566 -0.983 -9.342 1.00 92.56 72 LEU A C 1
ATOM 571 O O . LEU A 1 72 ? -3.013 -0.969 -10.439 1.00 92.56 72 LEU A O 1
ATOM 575 N N . GLY A 1 73 ? -2.882 -0.837 -8.204 1.00 88.25 73 GLY A N 1
ATOM 576 C CA . GLY A 1 73 ? -1.433 -0.630 -8.168 1.00 88.25 73 GLY A CA 1
ATOM 577 C C . GLY A 1 73 ? -0.650 -1.769 -8.829 1.00 88.25 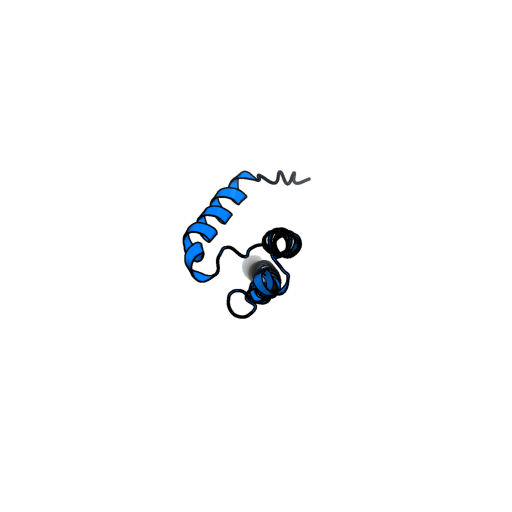73 GLY A C 1
ATOM 578 O O . GLY A 1 73 ? 0.244 -1.518 -9.639 1.00 88.25 73 GLY A O 1
ATOM 579 N N . VAL A 1 74 ? -1.020 -3.024 -8.545 1.00 92.62 74 VAL A N 1
ATOM 580 C CA . VAL A 1 74 ? -0.420 -4.201 -9.199 1.00 92.62 74 VAL A CA 1
ATOM 581 C C . VAL A 1 74 ? -0.729 -4.211 -10.694 1.00 92.62 74 VAL A C 1
ATOM 583 O O . VAL A 1 74 ? 0.160 -4.483 -11.501 1.00 92.62 74 VAL A O 1
ATOM 586 N N . TRP A 1 75 ? -1.963 -3.881 -11.072 1.00 95.44 75 TRP A N 1
ATOM 587 C CA . TRP A 1 75 ? -2.390 -3.827 -12.468 1.00 95.44 75 TRP A CA 1
ATOM 588 C C . TRP A 1 75 ? -1.580 -2.817 -13.281 1.00 95.44 75 TRP A C 1
ATOM 590 O O . TRP A 1 75 ? -1.061 -3.162 -14.341 1.00 95.44 75 TRP A O 1
ATOM 600 N N . PHE A 1 76 ? -1.396 -1.599 -12.764 1.00 95.88 76 PHE A N 1
ATOM 601 C CA . PHE A 1 76 ? -0.576 -0.581 -13.419 1.00 95.88 76 PHE A CA 1
ATOM 602 C C . PHE A 1 76 ? 0.892 -0.996 -13.519 1.00 95.88 76 PHE A C 1
ATOM 604 O O . PHE A 1 76 ? 1.502 -0.823 -14.572 1.00 95.88 76 PHE A O 1
ATOM 611 N N . TYR A 1 77 ? 1.457 -1.582 -12.461 1.00 91.75 77 TYR A N 1
ATOM 612 C CA . TYR A 1 77 ? 2.845 -2.047 -12.471 1.00 91.75 77 TYR A CA 1
ATOM 613 C C . TYR A 1 77 ? 3.080 -3.143 -13.519 1.00 91.75 77 TYR A C 1
ATOM 615 O O . TYR A 1 77 ? 4.000 -3.047 -14.335 1.00 91.75 77 TYR A O 1
ATOM 623 N N . LEU A 1 78 ? 2.226 -4.170 -13.532 1.00 93.81 78 LEU A N 1
ATOM 624 C CA . LEU A 1 78 ? 2.325 -5.267 -14.494 1.00 93.81 78 LEU A CA 1
ATOM 625 C C . LEU A 1 78 ? 2.036 -4.796 -15.920 1.00 93.81 78 LEU A C 1
ATOM 627 O O . LEU A 1 78 ? 2.758 -5.181 -16.839 1.00 93.81 78 LEU A O 1
ATOM 631 N N . GLY A 1 79 ? 1.036 -3.932 -16.102 1.00 95.25 79 GLY A N 1
ATOM 632 C CA . GLY A 1 79 ? 0.717 -3.331 -17.394 1.00 95.25 79 GLY A CA 1
ATOM 633 C C . GLY A 1 79 ? 1.887 -2.523 -17.953 1.00 95.25 79 GLY A C 1
ATOM 634 O O . GLY A 1 79 ? 2.240 -2.684 -19.121 1.00 95.25 79 GLY A O 1
ATOM 635 N N . PHE A 1 80 ? 2.555 -1.726 -17.113 1.00 95.38 80 PHE A N 1
ATOM 636 C CA . PHE A 1 80 ? 3.725 -0.949 -17.521 1.00 95.38 80 PHE A CA 1
ATOM 637 C C . PHE A 1 80 ? 4.925 -1.835 -17.897 1.00 95.38 80 PHE A C 1
ATOM 639 O O . PHE A 1 80 ? 5.631 -1.577 -18.870 1.00 95.38 80 PHE A O 1
ATOM 646 N N . ILE A 1 81 ? 5.156 -2.928 -17.170 1.00 95.31 81 ILE A N 1
ATOM 647 C CA . ILE A 1 81 ? 6.204 -3.889 -17.544 1.00 95.31 81 ILE A CA 1
ATOM 648 C C . ILE A 1 81 ? 5.874 -4.566 -18.872 1.00 95.31 81 ILE A C 1
ATOM 650 O O . ILE A 1 81 ? 6.750 -4.712 -19.728 1.00 95.31 81 ILE A O 1
ATOM 654 N N . TRP A 1 82 ? 4.621 -4.987 -19.043 1.00 95.00 82 TRP A N 1
ATOM 655 C CA . TRP A 1 82 ? 4.175 -5.660 -20.254 1.00 95.00 82 TRP A CA 1
ATOM 656 C C . TRP A 1 82 ? 4.358 -4.766 -21.480 1.00 95.00 82 TRP A C 1
ATOM 658 O O . TRP A 1 82 ? 4.955 -5.205 -22.462 1.00 95.00 82 TRP A O 1
ATOM 668 N N . ILE A 1 83 ? 3.935 -3.502 -21.397 1.00 94.81 83 ILE A N 1
ATOM 669 C CA . ILE A 1 83 ? 4.011 -2.574 -22.525 1.00 94.81 83 ILE A CA 1
ATOM 670 C C . ILE A 1 83 ? 5.460 -2.275 -22.919 1.00 94.81 83 ILE A C 1
ATOM 672 O O . ILE A 1 83 ? 5.816 -2.376 -24.091 1.00 94.81 83 ILE A O 1
ATOM 676 N N . VAL A 1 84 ? 6.333 -2.005 -21.944 1.00 93.75 84 VAL A N 1
ATOM 677 C CA . VAL A 1 84 ? 7.756 -1.745 -22.202 1.00 93.75 84 VAL A CA 1
ATOM 678 C C . VAL A 1 84 ? 8.420 -2.960 -22.848 1.00 93.75 84 VAL A C 1
ATOM 680 O O . VAL A 1 84 ? 9.171 -2.818 -23.814 1.00 93.75 84 VAL A O 1
ATOM 683 N N . LYS A 1 85 ? 8.119 -4.166 -22.355 1.00 93.12 85 LYS A N 1
ATOM 684 C CA . LYS A 1 85 ? 8.661 -5.406 -22.920 1.00 93.12 85 LYS A CA 1
ATOM 685 C C . LYS A 1 85 ? 8.141 -5.663 -24.335 1.00 93.12 85 LYS A C 1
ATOM 687 O O . LYS A 1 85 ? 8.912 -6.102 -25.184 1.00 93.12 85 LYS A O 1
ATOM 692 N N . HIS A 1 86 ? 6.867 -5.375 -24.592 1.00 92.56 86 HIS A N 1
ATOM 693 C CA . HIS A 1 86 ? 6.260 -5.530 -25.909 1.00 92.56 86 HIS A CA 1
ATOM 694 C C . HIS A 1 86 ? 6.930 -4.614 -26.945 1.00 92.56 86 HIS A C 1
ATOM 696 O O . HIS A 1 86 ? 7.393 -5.103 -27.972 1.00 92.56 86 HIS A O 1
ATOM 702 N N . TYR A 1 87 ? 7.111 -3.324 -26.642 1.00 90.38 87 TYR A N 1
ATOM 703 C CA . TYR A 1 87 ? 7.825 -2.400 -27.536 1.00 90.38 87 TYR A CA 1
ATOM 704 C C . TYR A 1 87 ? 9.307 -2.745 -27.713 1.00 90.38 87 TYR A C 1
ATOM 706 O O . TYR A 1 87 ? 9.851 -2.576 -28.802 1.00 90.38 87 TYR A O 1
ATOM 714 N N . GLY A 1 88 ? 9.968 -3.238 -26.662 1.00 91.62 88 GLY A N 1
ATOM 715 C CA . GLY A 1 88 ? 11.353 -3.702 -26.762 1.00 91.62 88 GLY A CA 1
ATOM 716 C C . GLY A 1 88 ? 11.512 -4.885 -27.720 1.00 91.62 88 GLY A C 1
ATOM 717 O O . GLY A 1 88 ? 12.499 -4.949 -28.444 1.00 91.62 88 GLY A O 1
ATOM 718 N N . HIS A 1 89 ? 10.532 -5.792 -27.759 1.00 90.50 89 HIS A N 1
ATOM 719 C CA . HIS A 1 89 ? 10.544 -6.920 -28.687 1.00 90.50 89 HIS A CA 1
ATOM 720 C C . HIS A 1 89 ? 10.335 -6.480 -30.139 1.00 90.50 89 HIS A C 1
ATOM 722 O O . HIS A 1 89 ? 11.076 -6.924 -31.007 1.00 90.50 89 HIS A O 1
ATOM 728 N N . LEU A 1 90 ? 9.385 -5.572 -30.389 1.00 87.75 90 LEU A N 1
ATOM 729 C CA . LEU A 1 90 ? 9.114 -5.062 -31.739 1.00 87.75 90 LEU A CA 1
ATOM 730 C C . LEU A 1 90 ? 10.325 -4.333 -32.332 1.00 87.75 90 LEU A C 1
ATOM 732 O O . LEU A 1 90 ? 10.689 -4.584 -33.474 1.00 87.75 90 LEU A O 1
ATOM 736 N N . ARG A 1 91 ? 10.996 -3.502 -31.527 1.00 90.56 91 ARG A N 1
ATOM 737 C CA . ARG A 1 91 ? 12.224 -2.815 -31.950 1.00 90.56 91 ARG A CA 1
ATOM 738 C C . ARG A 1 91 ? 13.336 -3.793 -32.325 1.00 90.56 91 ARG A C 1
ATOM 740 O O . ARG A 1 91 ? 14.045 -3.576 -33.292 1.00 90.56 91 ARG A O 1
ATOM 747 N N . ASN A 1 92 ? 13.476 -4.882 -31.570 1.00 91.81 92 ASN A N 1
ATOM 748 C CA . ASN A 1 92 ? 14.516 -5.869 -31.838 1.00 91.81 92 ASN A CA 1
ATOM 749 C C . ASN A 1 92 ? 14.294 -6.609 -33.168 1.00 91.81 92 ASN A C 1
ATOM 751 O O . ASN A 1 92 ? 15.271 -6.954 -33.818 1.00 91.81 92 ASN A O 1
ATOM 755 N N . ILE A 1 93 ? 13.038 -6.824 -33.578 1.00 88.81 93 ILE A N 1
ATOM 756 C CA . ILE A 1 93 ? 12.714 -7.415 -34.886 1.00 88.81 93 ILE A CA 1
ATOM 757 C C . ILE A 1 93 ? 13.059 -6.437 -36.016 1.00 88.81 93 ILE A C 1
ATOM 759 O O . ILE A 1 93 ? 13.709 -6.833 -36.975 1.00 88.81 93 ILE A O 1
ATOM 763 N N . GLU A 1 94 ? 12.714 -5.156 -35.865 1.00 89.31 94 GLU A N 1
ATOM 764 C CA . GLU A 1 94 ? 13.054 -4.115 -36.847 1.00 89.31 94 GLU A CA 1
ATOM 765 C C . GLU A 1 94 ? 14.575 -3.958 -37.032 1.00 89.31 94 GLU A C 1
ATOM 767 O O . GLU A 1 94 ? 15.064 -3.822 -38.157 1.00 89.31 94 GLU A O 1
ATOM 772 N N . ASP A 1 95 ? 15.341 -4.044 -35.939 1.00 87.56 95 ASP A N 1
ATOM 773 C CA . ASP A 1 95 ? 16.804 -4.025 -35.991 1.00 87.56 95 ASP A CA 1
ATOM 774 C C . ASP A 1 95 ? 17.367 -5.251 -36.741 1.00 87.56 95 ASP A C 1
ATOM 776 O O . ASP A 1 95 ? 18.355 -5.122 -37.464 1.00 87.56 95 ASP A O 1
ATOM 780 N N . ILE A 1 96 ? 16.771 -6.441 -36.592 1.00 88.75 96 ILE A N 1
ATOM 781 C CA . ILE A 1 96 ? 17.211 -7.661 -37.297 1.00 88.75 96 ILE A CA 1
ATOM 782 C C . ILE A 1 96 ? 16.933 -7.536 -38.797 1.00 88.75 96 ILE A C 1
ATOM 784 O O . ILE A 1 96 ? 17.861 -7.688 -39.587 1.00 88.75 96 ILE A O 1
ATOM 788 N N . ASP A 1 97 ? 15.713 -7.151 -39.176 1.00 88.56 97 ASP A N 1
ATOM 789 C CA . ASP A 1 97 ? 15.326 -6.979 -40.581 1.00 88.56 97 ASP A CA 1
ATOM 790 C C . ASP A 1 97 ? 16.202 -5.929 -41.289 1.00 88.56 97 ASP A C 1
ATOM 792 O O . ASP A 1 97 ? 16.602 -6.102 -42.441 1.00 88.56 97 ASP A O 1
ATOM 796 N N . THR A 1 98 ? 16.550 -4.843 -40.591 1.00 89.31 98 THR A N 1
ATOM 797 C CA . THR A 1 98 ? 17.430 -3.798 -41.135 1.00 89.31 98 THR A CA 1
ATOM 798 C C . THR A 1 98 ? 18.858 -4.303 -41.325 1.00 89.31 98 THR A C 1
ATOM 800 O O . THR A 1 98 ? 19.480 -4.019 -42.348 1.00 89.31 98 THR A O 1
ATOM 803 N N . ASN A 1 99 ? 19.393 -5.052 -40.357 1.00 86.44 99 ASN A N 1
ATOM 804 C CA . ASN A 1 99 ? 20.730 -5.628 -40.480 1.00 86.44 99 ASN A CA 1
ATOM 805 C C . ASN A 1 99 ? 20.791 -6.634 -41.632 1.00 86.44 99 ASN A C 1
ATOM 807 O O . ASN A 1 99 ? 21.752 -6.585 -42.397 1.00 86.44 99 ASN A O 1
ATOM 811 N N . ASP A 1 100 ? 19.750 -7.454 -41.794 1.00 90.44 100 ASP A N 1
ATOM 812 C CA . ASP A 1 100 ? 19.603 -8.436 -42.874 1.00 90.44 100 ASP A CA 1
ATOM 813 C C . ASP A 1 100 ? 19.461 -7.792 -44.268 1.00 90.44 100 ASP A C 1
ATOM 815 O O . ASP A 1 100 ? 19.843 -8.370 -45.284 1.00 90.44 100 ASP A O 1
ATOM 819 N N . ALA A 1 101 ? 18.944 -6.563 -44.332 1.00 86.75 101 ALA A N 1
ATOM 820 C CA . ALA A 1 101 ? 18.885 -5.786 -45.568 1.00 86.75 101 ALA A CA 1
ATOM 821 C C . ALA A 1 101 ? 20.220 -5.108 -45.936 1.00 86.75 101 ALA A C 1
ATOM 823 O O . ALA A 1 101 ? 20.427 -4.764 -47.096 1.00 86.75 101 ALA A O 1
ATOM 824 N N . ILE A 1 102 ? 21.109 -4.866 -44.964 1.00 87.75 102 ILE A N 1
ATOM 825 C CA . ILE A 1 102 ? 22.420 -4.224 -45.181 1.00 87.75 102 ILE A CA 1
ATOM 826 C C . ILE A 1 102 ? 23.507 -5.261 -45.503 1.00 87.75 102 ILE A C 1
ATOM 828 O O . ILE A 1 102 ? 24.468 -4.953 -46.208 1.00 87.75 102 ILE A O 1
ATOM 832 N N . ASN A 1 103 ? 23.402 -6.463 -44.934 1.00 84.06 103 ASN A N 1
ATOM 833 C CA . ASN A 1 103 ? 24.421 -7.513 -45.003 1.00 84.06 103 ASN A CA 1
ATOM 834 C C . ASN A 1 103 ? 24.206 -8.535 -46.147 1.00 84.06 103 ASN A C 1
ATOM 836 O O . ASN A 1 103 ? 25.041 -9.430 -46.300 1.00 84.06 103 ASN A O 1
ATOM 840 N N . ASN A 1 104 ? 23.135 -8.389 -46.934 1.00 71.31 104 ASN A N 1
ATOM 841 C CA . ASN A 1 104 ? 22.790 -9.194 -48.112 1.00 71.31 104 ASN A CA 1
ATOM 842 C C . ASN A 1 104 ? 22.812 -8.329 -49.378 1.00 71.31 104 ASN A C 1
ATOM 844 O O . ASN A 1 104 ? 23.351 -8.800 -50.404 1.00 71.31 104 ASN A O 1
#

Sequence (104 aa):
MMSKVTNSFPFAPIVMSITSAFSINAEVAINSARNLGPRLFAAFIYDWNEVFRVHEYYFWVLIIGSIVGAILGVWFYLGFIWIVKHYGHLRNIEDIDTNDAINN

pLDDT: mean 79.71, std 11.68, range [38.09, 95.88]

Secondary structure (DSSP, 8-state):
-------STTHHHHHHHHHHHHHHHH---S-HHHHHHHHHHHHHHS-HHHHHHHHHHTHHHHHHHHHHHHHHHHHHHHHHHHHHHHHHHHHHHHHHHHHHHH--

InterPro domains:
  IPR000425 Major intrinsic protein [PF00230] (22-77)
  IPR023271 Aquaporin-like [G3DSA:1.20.1080.10] (2-87)
  IPR023271 Aquaporin-like [SSF81338] (8-85)
  IPR050363 Major Intrinsic Protein/Aquaporin [PTHR43829] (9-86)